Protein AF-A0A521XET4-F1 (afdb_monomer)

Radius of gyration: 21.52 Å; Cα contacts (8 Å, |Δi|>4): 145; chains: 1; bounding box: 47×28×86 Å

Nearest PDB structures (foldseek):
  8bcv-assembly1_4  TM=1.580E-01  e=9.873E+00  Avena sativa

pLDDT: mean 81.39, std 19.34, range [37.56, 98.25]

Secondary structure (DSSP, 8-state):
-----GGG---TTHHHHHHHHHHHHHHHHHHHHHHT--SS-HHHHS---HHHHHHHHHHS-HHHHHHHHHHHHHHHT---HHHHHHHHHHHHHHHS-SSS-SSSEE--TTSPPEE-SSS----HHHHHHHHHHHHHHHS-TTHHHHHHHHSS------------

Structure (mmCIF, N/CA/C/O backbone):
data_AF-A0A521XET4-F1
#
_entry.id   AF-A0A521XET4-F1
#
loop_
_atom_site.group_PDB
_atom_site.id
_atom_site.type_symbol
_atom_site.label_atom_id
_atom_site.label_alt_id
_atom_site.label_comp_id
_atom_site.label_asym_id
_atom_site.label_entity_id
_atom_site.label_seq_id
_atom_site.pdbx_PDB_ins_code
_atom_site.Cartn_x
_atom_site.Cartn_y
_atom_site.Cartn_z
_atom_site.occupancy
_atom_site.B_iso_or_equiv
_atom_site.auth_seq_id
_atom_site.auth_comp_id
_atom_site.auth_asym_id
_atom_site.auth_atom_id
_atom_site.pdbx_PDB_model_num
ATOM 1 N N . MET A 1 1 ? -20.554 -4.056 3.862 1.00 46.88 1 MET A N 1
ATOM 2 C CA . MET A 1 1 ? -20.125 -4.548 5.193 1.00 46.88 1 MET A CA 1
ATOM 3 C C . MET A 1 1 ? -20.205 -3.404 6.194 1.00 46.88 1 MET A C 1
ATOM 5 O O . MET A 1 1 ? -19.652 -2.348 5.915 1.00 46.88 1 MET A O 1
ATOM 9 N N . TYR A 1 2 ? -20.919 -3.588 7.308 1.00 51.28 2 TYR A N 1
ATOM 10 C CA . TYR A 1 2 ? -20.970 -2.626 8.418 1.00 51.28 2 TYR A CA 1
ATOM 11 C C . TYR A 1 2 ? -19.706 -2.762 9.283 1.00 51.28 2 TYR A C 1
ATOM 13 O O . TYR A 1 2 ? -19.287 -3.878 9.580 1.00 51.28 2 TYR A O 1
ATOM 21 N N . VAL A 1 3 ? -19.090 -1.639 9.653 1.00 58.16 3 VAL A N 1
ATOM 22 C CA . VAL A 1 3 ? -17.849 -1.562 10.444 1.00 58.16 3 VAL A CA 1
ATOM 23 C C . VAL A 1 3 ? -18.210 -0.789 11.732 1.00 58.16 3 VAL A C 1
ATOM 25 O O . VAL A 1 3 ? -18.421 0.421 11.648 1.00 58.16 3 VAL A O 1
ATOM 28 N N . PRO A 1 4 ? -18.390 -1.464 12.891 1.00 57.47 4 PRO A N 1
ATOM 29 C CA . PRO A 1 4 ? -18.897 -0.854 14.136 1.00 57.47 4 PRO A CA 1
ATOM 30 C C . PRO A 1 4 ? -17.993 0.249 14.710 1.00 57.47 4 PRO A C 1
ATOM 32 O O . PRO A 1 4 ? -16.804 0.038 14.859 1.00 57.47 4 PRO A O 1
ATOM 35 N N . LYS A 1 5 ? -18.511 1.416 15.108 1.00 56.75 5 LYS A N 1
ATOM 36 C CA . LYS A 1 5 ? -17.657 2.506 15.632 1.00 56.75 5 LYS A CA 1
ATOM 37 C C . LYS A 1 5 ? -16.905 2.107 16.921 1.00 56.75 5 LYS A C 1
ATOM 39 O O . LYS A 1 5 ? -17.448 1.409 17.772 1.00 56.75 5 LYS A O 1
ATOM 44 N N . HIS A 1 6 ? -15.666 2.597 17.081 1.00 50.25 6 HIS A N 1
ATOM 45 C CA . HIS A 1 6 ? -14.753 2.250 18.190 1.00 50.25 6 HIS A CA 1
ATOM 46 C C . HIS A 1 6 ? -15.351 2.486 19.587 1.00 50.25 6 HIS A C 1
ATOM 48 O O . HIS A 1 6 ? -15.084 1.735 20.517 1.00 50.25 6 HIS A O 1
ATOM 54 N N . ASN A 1 7 ? -16.209 3.494 19.732 1.00 52.66 7 ASN A N 1
ATOM 55 C CA . ASN A 1 7 ? -16.895 3.822 20.982 1.00 52.66 7 ASN A CA 1
ATOM 5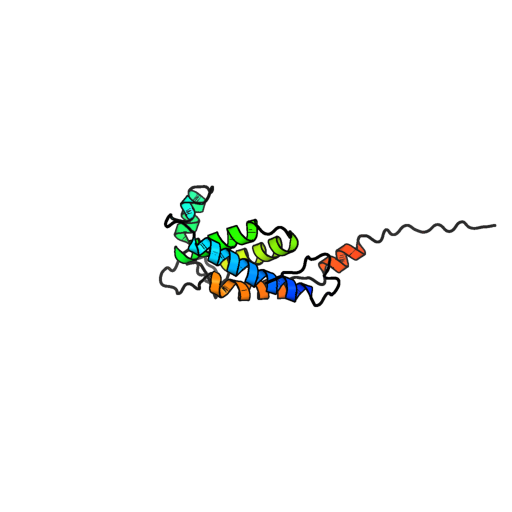6 C C . ASN A 1 7 ? -17.951 2.791 21.430 1.00 52.66 7 ASN A C 1
ATOM 58 O O . ASN A 1 7 ? -18.529 2.969 22.494 1.00 52.66 7 ASN A O 1
ATOM 62 N N . GLN A 1 8 ? -18.202 1.734 20.651 1.00 50.47 8 GLN A N 1
ATOM 63 C CA . GLN A 1 8 ? -19.087 0.620 21.021 1.00 50.47 8 GLN A CA 1
ATOM 64 C C . GLN A 1 8 ? -18.342 -0.709 21.237 1.00 50.47 8 GLN A C 1
ATOM 66 O O . GLN A 1 8 ? -18.971 -1.736 21.475 1.00 50.47 8 GLN A O 1
ATOM 71 N N . LEU A 1 9 ? -17.009 -0.714 21.141 1.00 54.91 9 LEU A N 1
ATOM 72 C CA . LEU A 1 9 ? -16.176 -1.908 21.288 1.00 54.91 9 LEU A CA 1
ATOM 73 C C . LEU A 1 9 ? -15.479 -1.886 22.655 1.00 54.91 9 LEU A C 1
ATOM 75 O O . LEU A 1 9 ? -14.282 -1.630 22.748 1.00 54.91 9 LEU A O 1
ATOM 79 N N . GLU A 1 10 ? -16.232 -2.150 23.726 1.00 54.62 10 GLU A N 1
ATOM 80 C CA . GLU A 1 10 ? -15.656 -2.351 25.070 1.00 54.62 10 GLU A CA 1
ATOM 81 C C . GLU A 1 10 ? -14.903 -3.693 25.192 1.00 54.62 10 GLU A C 1
ATOM 83 O O . GLU A 1 10 ? -14.079 -3.883 26.089 1.00 54.62 10 GLU A O 1
ATOM 88 N N . ASP A 1 11 ? -15.128 -4.619 24.252 1.00 56.41 11 ASP A N 1
ATOM 89 C CA . ASP A 1 11 ? -14.485 -5.931 24.228 1.00 56.41 11 ASP A CA 1
ATOM 90 C C . ASP A 1 11 ? -13.111 -5.899 23.528 1.00 56.41 11 ASP A C 1
ATOM 92 O O . ASP A 1 11 ? -12.969 -5.702 22.316 1.00 56.41 11 ASP A O 1
ATOM 96 N N . ARG A 1 12 ? -12.074 -6.172 24.324 1.00 55.28 12 ARG A N 1
ATOM 97 C CA . ARG A 1 12 ? -10.652 -6.218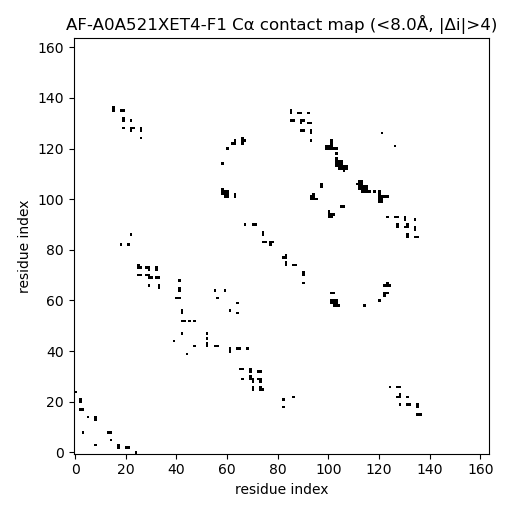 23.945 1.00 55.28 12 ARG A CA 1
ATOM 98 C C . ARG A 1 12 ? -10.335 -7.268 22.875 1.00 55.28 12 ARG A C 1
ATOM 100 O O . ARG A 1 12 ? -9.315 -7.147 22.195 1.00 55.28 12 ARG A O 1
ATOM 107 N N . THR A 1 13 ? -11.178 -8.287 22.710 1.00 64.00 13 THR A N 1
ATOM 108 C CA . THR A 1 13 ? -11.026 -9.312 21.664 1.00 64.00 13 THR A CA 1
ATOM 109 C C . THR A 1 13 ? -11.639 -8.888 20.326 1.00 64.00 13 THR A C 1
ATOM 111 O O . THR A 1 13 ? -11.202 -9.348 19.266 1.00 64.00 13 THR A O 1
ATOM 114 N N . ALA A 1 14 ? -12.584 -7.945 20.350 1.00 74.38 14 ALA A N 1
ATOM 115 C CA . ALA A 1 14 ? -13.285 -7.467 19.166 1.00 74.38 14 ALA A CA 1
ATOM 116 C C . ALA A 1 14 ? -12.482 -6.415 18.380 1.00 74.38 14 ALA A C 1
ATOM 118 O O . ALA A 1 14 ? -12.669 -6.278 17.171 1.00 74.38 14 ALA A O 1
ATOM 119 N N . LEU A 1 15 ? -11.533 -5.715 19.015 1.00 81.12 15 LEU A N 1
ATOM 120 C CA . LEU A 1 15 ? -10.748 -4.654 18.372 1.00 81.12 15 LEU A CA 1
ATOM 121 C C . LEU A 1 15 ? -9.872 -5.153 17.196 1.00 81.12 15 LEU A C 1
ATOM 123 O O . LEU A 1 15 ? -9.945 -4.566 16.113 1.00 81.12 15 LEU A O 1
ATOM 127 N N . PRO A 1 16 ? -9.097 -6.253 17.305 1.00 85.31 16 PRO A N 1
ATOM 128 C CA . PRO A 1 16 ? -8.368 -6.795 16.155 1.00 85.31 16 PRO A CA 1
ATOM 129 C C . PRO A 1 16 ? -9.284 -7.325 15.044 1.00 85.31 16 PRO A C 1
ATOM 131 O O . PRO A 1 16 ? -8.906 -7.305 13.872 1.00 85.31 16 PRO A O 1
ATOM 134 N N . ALA A 1 17 ? -10.468 -7.840 15.388 1.00 86.44 17 ALA A N 1
ATOM 135 C CA . ALA A 1 17 ? -11.459 -8.274 14.403 1.00 86.44 17 ALA A CA 1
ATOM 136 C C . ALA A 1 17 ? -12.049 -7.068 13.657 1.00 86.44 17 ALA A C 1
ATOM 138 O O . ALA A 1 17 ? -12.123 -7.076 12.431 1.00 86.44 17 ALA A O 1
ATOM 139 N N . TYR A 1 18 ? -12.354 -5.996 14.386 1.00 87.69 18 TYR A N 1
ATOM 140 C CA . TYR A 1 18 ? -12.800 -4.720 13.844 1.00 87.69 18 TYR A CA 1
ATOM 141 C C . TYR A 1 18 ? -11.781 -4.105 12.878 1.00 87.69 18 TYR A C 1
ATOM 143 O O . TYR A 1 18 ? -12.114 -3.770 11.741 1.00 87.69 18 TYR A O 1
ATOM 151 N N . MET A 1 19 ? -10.513 -4.026 13.291 1.00 91.88 19 MET A N 1
ATOM 152 C CA . MET A 1 19 ? -9.427 -3.533 12.441 1.00 91.88 19 MET A CA 1
ATOM 153 C C . MET A 1 19 ? -9.283 -4.370 11.161 1.00 91.88 19 MET A C 1
ATOM 155 O O . MET A 1 19 ? -9.083 -3.817 10.080 1.00 91.88 19 MET A O 1
ATOM 159 N N . ARG A 1 20 ? -9.424 -5.699 11.257 1.00 92.19 20 ARG A N 1
ATOM 160 C CA . ARG A 1 20 ? -9.405 -6.595 10.091 1.00 92.19 20 ARG A CA 1
ATOM 161 C C . ARG A 1 20 ? -10.614 -6.390 9.180 1.00 92.19 20 ARG A C 1
ATOM 163 O O . ARG A 1 20 ? -10.438 -6.300 7.975 1.00 92.19 20 ARG A O 1
ATOM 170 N N . ALA A 1 21 ? -11.822 -6.240 9.718 1.00 93.19 21 ALA A N 1
ATOM 171 C CA . ALA A 1 21 ? -13.003 -5.923 8.912 1.00 93.19 21 ALA A CA 1
ATOM 172 C C . ALA A 1 21 ? -12.825 -4.601 8.144 1.00 93.19 21 ALA A C 1
ATOM 174 O O . ALA A 1 21 ? -13.152 -4.508 6.958 1.00 93.19 21 ALA A O 1
ATOM 175 N N . TYR A 1 22 ? -12.227 -3.599 8.794 1.00 95.00 22 TYR A N 1
ATOM 176 C CA . TYR A 1 22 ? -11.858 -2.352 8.137 1.00 95.00 22 TYR A CA 1
ATOM 177 C C . TYR A 1 22 ? -10.867 -2.559 6.980 1.00 95.00 22 TYR A C 1
ATOM 179 O O . TYR A 1 22 ? -11.024 -1.905 5.950 1.00 95.00 22 TYR A O 1
ATOM 187 N N . SER A 1 23 ? -9.891 -3.471 7.084 1.00 96.75 23 SER A N 1
ATOM 188 C CA . SER A 1 23 ? -8.929 -3.691 5.994 1.00 96.75 23 SER A CA 1
ATOM 189 C C . SER A 1 23 ? -9.620 -4.115 4.694 1.00 96.75 23 SER A C 1
ATOM 191 O O . SER A 1 23 ? -9.304 -3.559 3.640 1.00 96.75 23 SER A O 1
ATOM 193 N N . PHE A 1 24 ? -10.617 -5.003 4.769 1.00 97.19 24 PHE A N 1
ATOM 194 C CA . PHE A 1 24 ? -11.429 -5.399 3.613 1.00 97.19 24 PHE A CA 1
ATOM 195 C C . PHE A 1 24 ? -12.258 -4.235 3.067 1.00 97.19 24 PHE A C 1
ATOM 197 O O . PHE A 1 24 ? -12.317 -4.034 1.856 1.00 97.19 24 PHE A O 1
ATOM 204 N N . ALA A 1 25 ? -12.859 -3.429 3.946 1.00 96.69 25 ALA A N 1
ATOM 205 C CA . ALA A 1 25 ? -13.615 -2.251 3.527 1.00 96.69 25 ALA A CA 1
ATOM 206 C C . ALA A 1 25 ? -12.723 -1.209 2.828 1.00 96.69 25 ALA A C 1
ATOM 208 O O . ALA A 1 25 ? -13.129 -0.617 1.830 1.00 96.69 25 ALA A O 1
ATOM 209 N N . ALA A 1 26 ? -11.501 -0.994 3.320 1.00 97.25 26 ALA A N 1
ATOM 210 C CA . ALA A 1 26 ? -10.530 -0.101 2.697 1.00 97.25 26 ALA A CA 1
ATOM 211 C C . ALA A 1 26 ? -10.087 -0.609 1.316 1.00 97.25 26 ALA A C 1
ATOM 213 O O . ALA A 1 26 ? -9.944 0.200 0.398 1.00 97.25 26 ALA A O 1
ATOM 214 N N . LEU A 1 27 ? -9.917 -1.927 1.156 1.00 98.25 27 LEU A N 1
ATOM 215 C CA . LEU A 1 27 ? -9.585 -2.536 -0.131 1.00 98.25 27 LEU A CA 1
ATOM 216 C C . LEU A 1 27 ? -10.716 -2.366 -1.147 1.00 98.25 27 LEU A C 1
ATOM 218 O O . LEU A 1 27 ? -10.464 -1.861 -2.234 1.00 98.25 27 LEU A O 1
ATOM 222 N N . ALA A 1 28 ? -11.957 -2.677 -0.765 1.00 97.88 28 ALA A N 1
ATOM 223 C CA . ALA A 1 28 ? -13.119 -2.512 -1.641 1.00 97.88 28 ALA A CA 1
ATOM 224 C C . ALA A 1 28 ? -13.259 -1.059 -2.136 1.00 97.88 28 ALA A C 1
ATOM 226 O O . ALA A 1 28 ? -13.389 -0.805 -3.331 1.00 97.88 28 ALA A O 1
ATOM 227 N N . ARG A 1 29 ? -13.106 -0.073 -1.237 1.00 97.75 29 ARG A N 1
ATOM 228 C CA . ARG A 1 29 ? -13.084 1.354 -1.620 1.00 97.75 29 ARG A CA 1
ATOM 229 C C . ARG A 1 29 ? -11.936 1.675 -2.581 1.00 97.75 29 ARG A C 1
ATOM 231 O O . ARG A 1 29 ? -12.090 2.501 -3.477 1.00 97.75 29 ARG A O 1
ATOM 238 N N . ALA A 1 30 ? -10.761 1.079 -2.383 1.00 98.06 30 ALA A N 1
ATOM 239 C CA . ALA A 1 30 ? -9.622 1.285 -3.272 1.00 98.06 30 ALA A CA 1
ATOM 240 C C . ALA A 1 30 ? -9.876 0.688 -4.667 1.00 98.06 30 ALA A C 1
ATOM 242 O O . ALA A 1 30 ? -9.503 1.308 -5.662 1.00 98.06 30 ALA A O 1
ATOM 243 N N . GLU A 1 31 ? -10.546 -0.459 -4.764 1.00 97.81 31 GLU A N 1
ATOM 244 C CA . GLU A 1 31 ? -10.961 -1.064 -6.035 1.00 97.81 31 GLU A CA 1
ATOM 245 C C . GLU A 1 31 ? -11.990 -0.201 -6.775 1.00 97.81 31 GLU A C 1
ATOM 247 O O . GLU A 1 31 ? -11.830 0.056 -7.970 1.00 97.81 31 GLU A O 1
ATOM 252 N N . GLU A 1 32 ? -12.976 0.355 -6.068 1.00 97.56 32 GLU A N 1
ATOM 253 C CA . GLU A 1 32 ? -13.936 1.315 -6.633 1.00 97.56 32 GLU A CA 1
ATOM 254 C C . GLU A 1 32 ? -13.238 2.567 -7.190 1.00 97.56 32 GLU A C 1
ATOM 256 O O . GLU A 1 32 ? -13.534 3.033 -8.295 1.00 97.56 32 GLU A O 1
ATOM 261 N N . ILE A 1 33 ? -12.260 3.107 -6.453 1.00 96.88 33 ILE A N 1
ATOM 262 C CA . ILE A 1 33 ? -11.435 4.229 -6.927 1.00 96.88 33 ILE A CA 1
ATOM 263 C C . ILE A 1 33 ? -10.637 3.799 -8.161 1.00 96.88 33 ILE A C 1
ATOM 265 O O . ILE A 1 33 ? -10.531 4.563 -9.119 1.00 96.88 33 ILE A O 1
ATOM 269 N N . ARG A 1 34 ? -10.090 2.577 -8.164 1.00 96.25 34 ARG A N 1
ATOM 270 C CA . ARG A 1 34 ? -9.268 2.044 -9.255 1.00 96.25 34 ARG A CA 1
ATOM 271 C C . ARG A 1 34 ? -10.050 1.894 -10.554 1.00 96.25 34 ARG A C 1
ATOM 273 O O . ARG A 1 34 ? -9.468 2.173 -11.607 1.00 96.25 34 ARG A O 1
ATOM 280 N N . ALA A 1 35 ? -11.314 1.478 -10.472 1.00 95.62 35 ALA A N 1
ATOM 281 C CA . ALA A 1 35 ? -12.224 1.341 -11.608 1.00 95.62 35 ALA A CA 1
ATOM 282 C C . ALA A 1 35 ? -12.498 2.688 -12.296 1.00 95.62 35 ALA A C 1
ATOM 284 O O . ALA A 1 35 ? -12.580 2.755 -13.518 1.00 95.62 35 ALA A O 1
ATOM 285 N N . ASN A 1 36 ? -12.542 3.771 -11.516 1.00 94.56 36 ASN A N 1
ATOM 286 C CA . ASN A 1 36 ? -12.801 5.128 -12.002 1.00 94.56 36 ASN A CA 1
ATOM 287 C C . ASN A 1 36 ? -11.520 5.960 -12.207 1.00 94.56 36 ASN A C 1
ATOM 289 O O . ASN A 1 36 ? -11.582 7.149 -12.524 1.00 94.56 36 ASN A O 1
ATOM 293 N N . LEU A 1 37 ? -10.339 5.365 -12.002 1.00 93.06 37 LEU A N 1
ATOM 294 C CA . LEU A 1 37 ? -9.072 6.088 -12.047 1.00 93.06 37 LEU A CA 1
ATOM 295 C C . LEU A 1 37 ? -8.692 6.415 -13.503 1.00 93.06 37 LEU A C 1
ATOM 297 O O . LEU A 1 37 ? -8.542 5.487 -14.308 1.00 93.06 37 LEU A O 1
ATOM 301 N N . PRO A 1 38 ? -8.417 7.687 -13.852 1.00 91.81 38 PRO A N 1
ATOM 302 C CA . PRO A 1 38 ? -8.050 8.052 -15.215 1.00 91.81 38 PRO A CA 1
ATOM 303 C C . PRO A 1 38 ? -6.782 7.325 -15.682 1.00 91.81 38 PRO A C 1
ATOM 305 O O . PRO A 1 38 ? -5.939 6.890 -14.886 1.00 91.81 38 PRO A O 1
ATOM 308 N N . ARG A 1 39 ? -6.616 7.193 -17.003 1.00 87.62 39 ARG A N 1
ATOM 309 C CA . ARG A 1 39 ? -5.444 6.530 -17.614 1.00 87.62 39 ARG A CA 1
ATOM 310 C C . ARG A 1 39 ? -4.145 7.339 -17.482 1.00 87.62 39 ARG A C 1
ATOM 312 O O . ARG A 1 39 ? -3.091 6.861 -17.879 1.00 87.62 39 ARG A O 1
ATOM 319 N N . THR A 1 40 ? -4.204 8.530 -16.889 1.00 90.81 40 THR A N 1
ATOM 320 C CA . THR A 1 40 ? -3.039 9.362 -16.566 1.00 90.81 40 THR A CA 1
ATOM 321 C C . THR A 1 40 ? -2.055 8.617 -15.655 1.00 90.81 40 THR A C 1
ATOM 323 O O . THR A 1 40 ? -2.437 7.726 -14.892 1.00 90.81 40 THR A O 1
ATOM 326 N N . SER A 1 41 ? -0.773 8.981 -15.717 1.00 89.44 41 SER A N 1
ATOM 327 C CA . SER A 1 41 ? 0.234 8.433 -14.809 1.00 89.44 41 SER A CA 1
ATOM 328 C C . SER A 1 41 ? 0.032 8.960 -13.386 1.00 89.44 41 SER A C 1
ATOM 330 O O . SER A 1 41 ? -0.214 10.150 -13.174 1.00 89.44 41 SER A O 1
ATOM 332 N N . VAL A 1 42 ? 0.156 8.078 -12.394 1.00 93.44 42 VAL A N 1
ATOM 333 C CA . VAL A 1 42 ? -0.033 8.426 -10.975 1.00 93.44 42 VAL A CA 1
ATOM 334 C C . VAL A 1 42 ? 0.851 9.589 -10.531 1.00 93.44 42 VAL A C 1
ATOM 336 O O . VAL A 1 42 ? 0.311 10.498 -9.908 1.00 93.44 42 VAL A O 1
ATOM 339 N N . PRO A 1 43 ? 2.150 9.667 -10.887 1.00 92.31 43 PRO A N 1
ATOM 340 C CA . PRO A 1 43 ? 2.995 10.779 -10.470 1.00 92.31 43 PRO A CA 1
ATOM 341 C C . PRO A 1 43 ? 2.462 12.147 -10.914 1.00 92.31 43 PRO A C 1
ATOM 343 O O . PRO A 1 43 ? 2.646 13.123 -10.199 1.00 92.31 43 PRO A O 1
ATOM 346 N N . LYS A 1 44 ? 1.752 12.236 -12.049 1.00 90.44 44 LYS A N 1
ATOM 347 C CA . LYS A 1 44 ? 1.116 13.488 -12.497 1.00 90.44 44 LYS A CA 1
ATOM 348 C C . LYS A 1 44 ? -0.119 13.860 -11.670 1.00 90.44 44 LYS A C 1
ATOM 350 O O . LYS A 1 44 ? -0.445 15.034 -11.579 1.00 90.44 44 LYS A O 1
ATOM 355 N N . MET A 1 45 ? -0.790 12.880 -11.065 1.00 90.50 45 MET A N 1
ATOM 356 C CA . MET A 1 45 ? -1.925 13.103 -10.158 1.00 90.50 45 MET A CA 1
ATOM 357 C C . MET A 1 45 ? -1.481 13.523 -8.750 1.00 90.50 45 MET A C 1
ATOM 359 O O . MET A 1 45 ? -2.314 13.894 -7.923 1.00 90.50 45 MET A O 1
ATOM 363 N N . LEU A 1 46 ? -0.186 13.412 -8.443 1.00 90.31 46 LEU A N 1
ATOM 364 C CA . LEU A 1 46 ? 0.370 13.807 -7.158 1.00 90.31 46 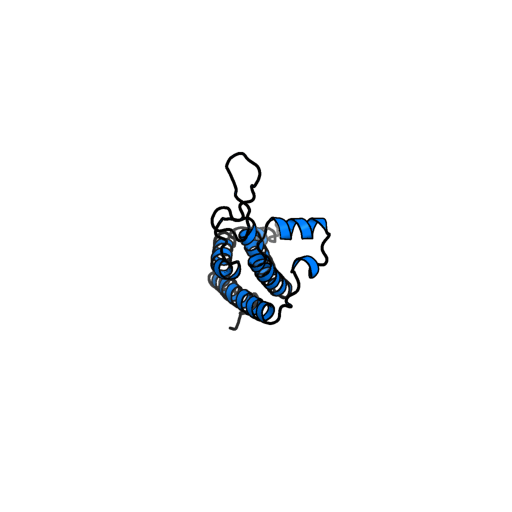LEU A CA 1
ATOM 365 C C . LEU A 1 46 ? 0.757 15.286 -7.181 1.00 90.31 46 LEU A C 1
ATOM 367 O O . LEU A 1 46 ? 1.525 15.717 -8.040 1.00 90.31 46 LEU A O 1
ATOM 371 N N . GLY A 1 47 ? 0.318 16.036 -6.168 1.00 90.62 47 GLY A N 1
ATOM 372 C CA . GLY A 1 47 ? 0.825 17.382 -5.854 1.00 90.62 47 GLY A CA 1
ATOM 373 C C . GLY A 1 47 ? 2.224 17.370 -5.220 1.00 90.62 47 GLY A C 1
ATOM 374 O O . GLY A 1 47 ? 2.480 18.137 -4.303 1.00 90.62 47 GLY A O 1
ATOM 375 N N . SER A 1 48 ? 3.076 16.440 -5.653 1.00 90.12 48 SER A N 1
ATOM 376 C CA . SER A 1 48 ? 4.432 16.187 -5.154 1.00 90.12 48 SER A CA 1
ATOM 377 C C . SER A 1 48 ? 5.485 16.908 -6.002 1.00 90.12 48 SER A C 1
ATOM 379 O O . SER A 1 48 ? 5.198 17.337 -7.125 1.00 90.12 48 SER A O 1
ATOM 381 N N . SER A 1 49 ? 6.716 17.006 -5.499 1.00 95.25 49 SER A N 1
ATOM 382 C CA . SER A 1 49 ? 7.843 17.561 -6.256 1.00 95.25 49 SER A CA 1
ATOM 383 C C . SER A 1 49 ? 8.220 16.665 -7.446 1.00 95.25 49 SER A C 1
ATOM 385 O O . SER A 1 49 ? 7.908 15.471 -7.484 1.00 95.25 49 SER A O 1
ATOM 387 N N . GLU A 1 50 ? 8.921 17.212 -8.444 1.00 94.19 50 GLU A N 1
ATOM 388 C CA . GLU A 1 50 ? 9.397 16.397 -9.572 1.00 94.19 50 GLU A CA 1
ATOM 389 C C . GLU A 1 50 ? 10.410 15.328 -9.151 1.00 94.19 50 GLU A C 1
ATOM 391 O O . GLU A 1 50 ? 10.495 14.275 -9.785 1.00 94.19 50 GLU A O 1
ATOM 396 N N . GLU A 1 51 ? 11.147 15.560 -8.067 1.00 94.44 51 GLU A N 1
ATOM 397 C CA . GLU A 1 51 ? 12.056 14.572 -7.495 1.00 94.44 51 GLU A CA 1
ATOM 398 C C . GLU A 1 51 ? 11.298 13.379 -6.908 1.00 94.44 51 GLU A C 1
ATOM 400 O O . GLU A 1 51 ? 11.587 12.237 -7.264 1.00 94.44 51 GLU A O 1
ATOM 405 N N . GLU A 1 52 ? 10.258 13.625 -6.110 1.00 92.12 52 GLU A N 1
ATOM 406 C CA . GLU A 1 52 ? 9.397 12.569 -5.565 1.00 92.12 52 GLU A CA 1
ATOM 407 C C . GLU A 1 52 ? 8.702 11.782 -6.684 1.00 92.12 52 GLU A C 1
ATOM 409 O O . GLU A 1 52 ? 8.615 10.552 -6.659 1.00 92.12 52 GLU A O 1
ATOM 414 N N . LYS A 1 53 ? 8.245 12.481 -7.726 1.00 94.81 53 LYS A N 1
ATOM 415 C CA . LYS A 1 53 ? 7.646 11.842 -8.901 1.00 94.81 53 LYS A CA 1
ATOM 416 C C . LYS A 1 53 ? 8.655 10.973 -9.657 1.00 94.81 53 LYS A C 1
ATOM 418 O O . LYS A 1 53 ? 8.276 9.902 -10.132 1.00 94.81 53 LYS A O 1
ATOM 423 N N . ARG A 1 54 ? 9.919 11.406 -9.783 1.00 94.38 54 ARG A N 1
ATOM 424 C CA . ARG A 1 54 ? 11.006 10.587 -10.355 1.00 94.38 54 ARG A CA 1
ATOM 425 C C . ARG A 1 54 ? 11.279 9.362 -9.493 1.00 94.38 54 ARG A C 1
ATOM 427 O O . ARG A 1 54 ? 11.372 8.272 -10.045 1.00 94.38 54 ARG A O 1
ATOM 434 N N . PHE A 1 55 ? 11.331 9.527 -8.174 1.00 92.81 55 PHE A N 1
ATOM 435 C CA . PHE A 1 55 ? 11.514 8.426 -7.232 1.00 92.81 55 PHE A CA 1
ATOM 436 C C . PHE A 1 55 ? 10.436 7.348 -7.407 1.00 92.81 55 PHE A C 1
ATOM 438 O O . PHE A 1 55 ? 10.756 6.169 -7.543 1.00 92.81 55 PHE A O 1
ATOM 445 N N . ILE A 1 56 ? 9.163 7.750 -7.489 1.00 93.88 56 ILE A N 1
ATOM 446 C CA . ILE A 1 56 ? 8.036 6.826 -7.681 1.00 93.88 56 ILE A CA 1
ATOM 447 C C . ILE A 1 56 ? 8.155 6.071 -9.008 1.00 93.88 56 ILE A C 1
ATOM 449 O O . ILE A 1 56 ? 8.041 4.849 -9.013 1.00 93.88 56 ILE A O 1
ATOM 453 N N . ARG A 1 57 ? 8.423 6.777 -10.116 1.00 94.75 57 ARG A N 1
ATOM 454 C CA . ARG A 1 57 ? 8.620 6.141 -11.433 1.00 94.75 57 ARG A CA 1
ATOM 455 C C . ARG A 1 57 ? 9.788 5.164 -11.434 1.00 94.75 57 ARG A C 1
ATOM 457 O O . ARG A 1 57 ? 9.747 4.156 -12.127 1.00 94.75 57 ARG A O 1
ATOM 464 N N . TYR A 1 58 ? 10.840 5.494 -10.694 1.00 93.69 58 TYR A N 1
ATOM 465 C CA . TYR A 1 58 ? 12.043 4.688 -10.654 1.00 93.69 58 TYR A CA 1
ATOM 466 C C . TYR A 1 58 ? 11.833 3.393 -9.864 1.00 93.69 58 TYR A C 1
ATOM 468 O O . TYR A 1 58 ? 12.240 2.340 -10.335 1.00 93.69 58 TYR A O 1
ATOM 476 N N . TRP A 1 59 ? 11.191 3.442 -8.694 1.00 93.50 59 TRP A N 1
ATOM 477 C CA . TRP A 1 59 ? 11.110 2.283 -7.796 1.00 93.50 59 TRP A CA 1
ATOM 478 C C . TRP A 1 59 ? 9.850 1.431 -7.936 1.00 93.50 59 TRP A C 1
ATOM 480 O O . TRP A 1 59 ? 9.868 0.277 -7.514 1.00 93.50 59 TRP A O 1
ATOM 490 N N . LEU A 1 60 ? 8.757 1.965 -8.484 1.00 94.31 60 LEU A N 1
ATOM 491 C CA . LEU A 1 60 ? 7.463 1.283 -8.486 1.00 94.31 60 LEU A CA 1
ATOM 492 C C . LEU A 1 60 ? 6.974 1.015 -9.916 1.00 94.31 60 LEU A C 1
ATOM 494 O O . LEU A 1 60 ? 6.935 1.951 -10.716 1.00 94.31 60 LEU A O 1
ATOM 498 N N . PRO A 1 61 ? 6.512 -0.206 -10.241 1.00 93.88 61 PRO A N 1
ATOM 499 C CA . PRO A 1 61 ? 5.826 -0.462 -11.505 1.00 93.88 61 PRO A CA 1
ATOM 500 C C . PRO A 1 61 ? 4.500 0.294 -11.586 1.00 93.88 61 PRO A C 1
ATOM 502 O O . PRO A 1 61 ? 3.835 0.531 -10.575 1.00 93.88 61 PRO A O 1
ATOM 505 N N . ASP A 1 62 ? 4.060 0.602 -12.805 1.00 94.00 62 ASP A N 1
ATOM 506 C CA . ASP A 1 62 ? 2.856 1.403 -13.053 1.00 94.00 62 ASP A CA 1
ATOM 507 C C . ASP A 1 62 ? 1.592 0.829 -12.402 1.00 94.00 62 ASP A C 1
ATOM 509 O O . ASP A 1 62 ? 0.766 1.579 -11.872 1.00 94.00 62 ASP A O 1
ATOM 513 N N . ASN A 1 63 ? 1.432 -0.499 -12.388 1.00 93.75 63 ASN A N 1
ATOM 514 C CA . ASN A 1 63 ? 0.290 -1.121 -11.719 1.00 93.75 63 ASN A CA 1
ATOM 515 C C . ASN A 1 63 ? 0.348 -0.905 -10.197 1.00 93.75 63 ASN A C 1
ATOM 517 O O . ASN A 1 63 ? -0.627 -0.431 -9.604 1.00 93.75 63 ASN A O 1
ATOM 521 N N . ALA A 1 64 ? 1.512 -1.140 -9.579 1.00 95.31 64 ALA A N 1
ATOM 522 C CA . ALA A 1 64 ? 1.693 -0.914 -8.149 1.00 95.31 64 ALA A CA 1
ATOM 523 C C . ALA A 1 64 ? 1.486 0.559 -7.778 1.00 95.31 64 ALA A C 1
ATOM 525 O O . ALA A 1 64 ? 0.787 0.844 -6.808 1.00 95.31 64 ALA A O 1
ATOM 526 N N . GLN A 1 65 ? 1.992 1.504 -8.581 1.00 96.00 65 GLN A N 1
ATOM 527 C CA . GLN A 1 65 ? 1.736 2.935 -8.384 1.00 96.00 65 GLN A CA 1
ATOM 528 C C . GLN A 1 65 ? 0.228 3.231 -8.326 1.00 96.00 65 GLN A C 1
ATOM 530 O O . GLN A 1 65 ? -0.234 3.949 -7.437 1.00 96.00 65 GLN A O 1
ATOM 535 N N . ARG A 1 66 ? -0.559 2.670 -9.257 1.00 96.75 66 ARG A N 1
ATOM 536 C CA . ARG A 1 66 ? -2.015 2.894 -9.338 1.00 96.75 66 ARG A CA 1
ATOM 537 C C . ARG A 1 66 ? -2.753 2.290 -8.153 1.00 96.75 66 ARG A C 1
ATOM 539 O O . ARG A 1 66 ? -3.612 2.956 -7.581 1.00 96.75 66 ARG A O 1
ATOM 546 N N . GLN A 1 67 ? -2.416 1.069 -7.761 1.00 97.44 67 GLN A N 1
ATOM 547 C CA . GLN A 1 67 ? -3.042 0.418 -6.612 1.00 97.44 67 GLN A CA 1
ATOM 548 C C . GLN A 1 67 ? -2.669 1.104 -5.287 1.00 97.44 67 GLN A C 1
ATOM 550 O O . GLN A 1 67 ? -3.553 1.414 -4.490 1.00 97.44 67 GLN A O 1
ATOM 555 N N . LEU A 1 68 ? -1.394 1.454 -5.083 1.00 97.19 68 LEU A N 1
ATOM 556 C CA . LEU A 1 68 ? -0.948 2.217 -3.912 1.00 97.19 68 LEU A CA 1
ATOM 557 C C . LEU A 1 68 ? -1.617 3.595 -3.846 1.00 97.19 68 LEU A C 1
ATOM 559 O O . LEU A 1 68 ? -2.031 4.026 -2.772 1.00 97.19 68 LEU A O 1
ATOM 563 N N . TYR A 1 69 ? -1.790 4.277 -4.981 1.00 97.31 69 TYR A N 1
ATOM 564 C CA . TYR A 1 69 ? -2.546 5.528 -5.026 1.00 97.31 69 TYR A CA 1
ATOM 565 C C . TYR A 1 69 ? -3.998 5.336 -4.567 1.00 97.31 69 TYR A C 1
ATOM 567 O O . TYR A 1 69 ? -4.498 6.122 -3.765 1.00 97.31 69 TYR A O 1
ATOM 575 N N . CYS A 1 70 ? -4.670 4.279 -5.022 1.00 98.06 70 CYS A N 1
ATOM 576 C CA . CYS A 1 70 ? -6.056 4.011 -4.636 1.00 98.06 70 CYS A CA 1
ATOM 577 C C . CYS A 1 70 ? -6.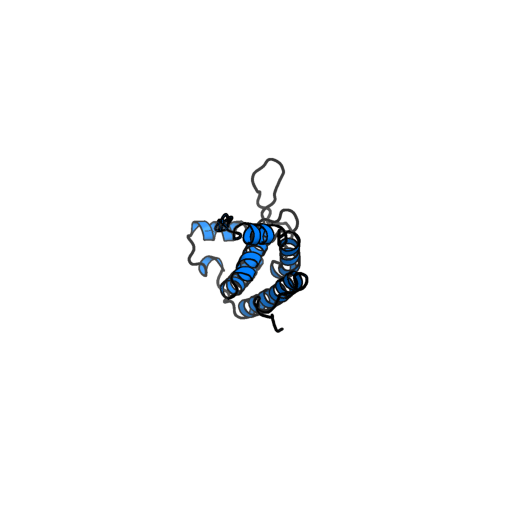183 3.679 -3.143 1.00 98.06 70 CYS A C 1
ATOM 579 O O . CYS A 1 70 ? -7.044 4.247 -2.471 1.00 98.06 70 CYS A O 1
ATOM 581 N N . LEU A 1 71 ? -5.279 2.850 -2.602 1.00 98.25 7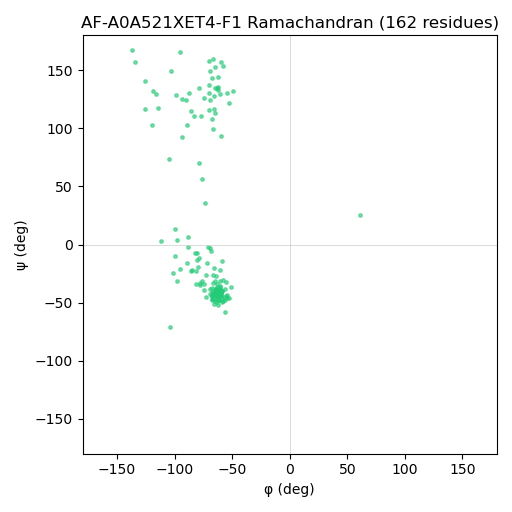1 LEU A N 1
ATOM 582 C CA . LEU A 1 71 ? -5.196 2.584 -1.161 1.00 98.25 71 LEU A CA 1
ATOM 583 C C . LEU A 1 71 ? -4.975 3.879 -0.378 1.00 98.25 71 LEU A C 1
ATOM 585 O O . LEU A 1 71 ? -5.725 4.175 0.547 1.00 98.25 71 LEU A O 1
ATOM 589 N N . ARG A 1 72 ? -4.011 4.711 -0.790 1.00 97.69 72 ARG A N 1
ATOM 590 C CA . ARG A 1 72 ? -3.746 6.022 -0.180 1.00 97.69 72 ARG A CA 1
ATOM 591 C C . ARG A 1 72 ? -5.018 6.874 -0.115 1.00 97.69 72 ARG A C 1
ATOM 593 O O . ARG A 1 72 ? -5.303 7.473 0.919 1.00 97.69 72 ARG A O 1
ATOM 600 N N . GLN A 1 73 ? -5.783 6.941 -1.202 1.00 97.62 73 GLN A N 1
ATOM 601 C CA . GLN A 1 73 ? -7.015 7.731 -1.258 1.00 97.62 73 GLN A CA 1
ATOM 602 C C . GLN A 1 73 ? -8.126 7.144 -0.376 1.00 97.62 73 GLN A C 1
ATOM 604 O O . GLN A 1 73 ? -8.823 7.909 0.291 1.00 97.62 73 GLN A O 1
ATOM 609 N N . ALA A 1 74 ? -8.260 5.816 -0.314 1.00 97.88 74 ALA A N 1
ATOM 610 C CA . ALA A 1 74 ? -9.194 5.148 0.591 1.00 97.88 74 ALA A CA 1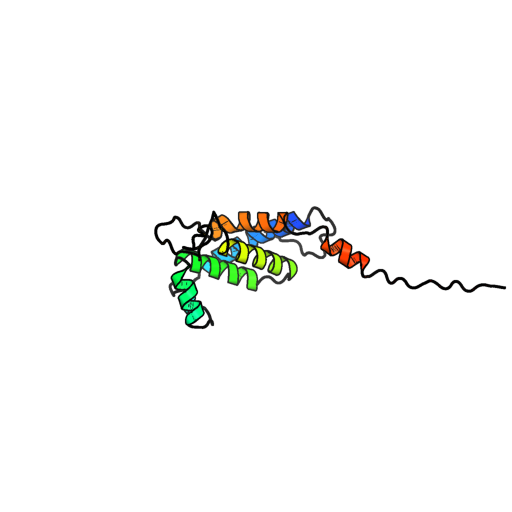
ATOM 611 C C . ALA A 1 74 ? -8.853 5.423 2.068 1.00 97.88 74 ALA A C 1
ATOM 613 O O . ALA A 1 74 ? -9.737 5.781 2.843 1.00 97.88 74 ALA A O 1
ATOM 614 N N . ILE A 1 75 ? -7.569 5.349 2.437 1.00 97.56 75 ILE A N 1
ATOM 615 C CA . ILE A 1 75 ? -7.080 5.608 3.802 1.00 97.56 75 ILE A CA 1
ATOM 616 C C . ILE A 1 75 ? -7.281 7.076 4.195 1.00 97.56 75 ILE A C 1
ATOM 618 O O . ILE A 1 75 ? -7.694 7.371 5.314 1.00 97.56 75 ILE A O 1
ATOM 622 N N . ARG A 1 76 ? -7.028 8.023 3.281 1.00 96.50 76 ARG A N 1
ATOM 623 C CA . ARG A 1 76 ? -7.237 9.460 3.541 1.00 96.50 76 ARG A CA 1
ATOM 624 C C . ARG A 1 76 ? -8.684 9.812 3.877 1.00 96.50 76 ARG A C 1
ATOM 626 O O . ARG A 1 76 ? -8.898 10.772 4.608 1.00 96.50 76 ARG A O 1
ATOM 633 N N . LYS A 1 77 ? -9.649 9.071 3.326 1.00 95.44 77 LYS A N 1
ATOM 634 C CA . LYS A 1 77 ? -11.083 9.263 3.580 1.00 95.44 77 LYS A CA 1
ATOM 635 C C . LYS A 1 77 ? -11.552 8.626 4.890 1.00 95.44 77 LYS A C 1
ATOM 637 O O . LYS A 1 77 ? -12.701 8.836 5.263 1.00 95.44 77 LYS A O 1
ATOM 642 N N . GLU A 1 78 ? -10.705 7.857 5.577 1.00 94.31 78 GLU A N 1
ATOM 643 C CA . GLU A 1 78 ? -11.081 7.244 6.847 1.00 94.31 78 GLU A CA 1
ATOM 644 C C . GLU A 1 78 ? -11.225 8.310 7.942 1.00 94.31 78 GLU A C 1
ATOM 646 O O . GLU A 1 78 ? -10.304 9.097 8.209 1.00 94.31 78 GLU A O 1
ATOM 651 N N . SER A 1 79 ? -12.408 8.331 8.557 1.00 92.00 79 SER A N 1
ATOM 652 C CA . SER A 1 79 ? -12.769 9.270 9.615 1.00 92.00 79 SER A CA 1
ATOM 653 C C . SER A 1 79 ? -12.176 8.874 10.960 1.00 92.00 79 SER A C 1
ATOM 655 O O . SER A 1 79 ? -11.797 9.759 11.721 1.00 92.00 79 SER A O 1
ATOM 657 N N . GLU A 1 80 ? -12.068 7.570 11.239 1.00 88.44 80 GLU A N 1
ATOM 658 C CA . GLU A 1 80 ? -11.582 7.056 12.518 1.00 88.44 80 GLU A CA 1
ATOM 659 C C . GLU A 1 80 ? -10.045 7.161 12.595 1.00 88.44 80 GLU A C 1
ATOM 661 O O . GLU A 1 80 ? -9.341 6.427 11.886 1.00 88.44 80 GLU A O 1
ATOM 666 N N . PRO A 1 81 ? -9.476 8.048 13.441 1.00 87.44 81 PRO A N 1
ATOM 667 C CA . PRO A 1 81 ? -8.037 8.310 13.451 1.00 87.44 81 PRO A CA 1
ATOM 668 C C . PRO A 1 81 ? -7.201 7.073 13.779 1.00 87.44 81 PRO A C 1
ATOM 670 O O . PRO A 1 81 ? -6.136 6.881 13.189 1.00 87.44 81 PRO A O 1
ATOM 673 N N . MET A 1 82 ? -7.688 6.210 14.675 1.00 88.56 82 MET A N 1
ATOM 674 C CA . MET A 1 82 ? -6.996 4.974 15.035 1.00 88.56 82 MET A CA 1
ATOM 675 C C . MET A 1 82 ? -6.858 4.046 13.820 1.00 88.56 82 MET A C 1
ATOM 677 O O . MET A 1 82 ? -5.749 3.625 13.488 1.00 88.56 82 MET A O 1
ATOM 681 N N . LEU A 1 83 ? -7.963 3.759 13.122 1.00 92.50 83 LEU A N 1
ATOM 682 C CA . LEU A 1 83 ? -7.954 2.906 11.929 1.00 92.50 83 LEU A CA 1
ATOM 683 C C . LEU A 1 83 ? -7.088 3.497 10.822 1.00 92.50 83 LEU A C 1
ATOM 685 O O . LEU A 1 83 ? -6.325 2.773 10.181 1.00 92.50 83 LEU A O 1
ATOM 689 N N . ARG A 1 84 ? -7.161 4.818 10.633 1.00 95.06 84 ARG A N 1
ATOM 690 C CA . ARG A 1 84 ? -6.336 5.535 9.663 1.00 95.06 84 ARG A CA 1
ATOM 691 C C . ARG A 1 84 ? -4.843 5.383 9.959 1.00 95.06 84 ARG A C 1
ATOM 693 O O . ARG A 1 84 ? -4.075 5.113 9.041 1.00 95.06 84 ARG A O 1
ATOM 700 N N . ASN A 1 85 ? -4.428 5.497 11.220 1.00 92.94 85 ASN A N 1
ATOM 701 C CA . ASN A 1 85 ? -3.026 5.344 11.620 1.00 92.94 85 ASN A CA 1
ATOM 702 C C . ASN A 1 85 ? -2.521 3.910 11.422 1.00 92.94 85 ASN A C 1
ATOM 704 O O . ASN A 1 85 ? -1.434 3.709 10.878 1.00 92.94 85 ASN A O 1
ATOM 708 N N . VAL A 1 86 ? -3.326 2.909 11.794 1.00 94.19 86 VAL A N 1
ATOM 709 C CA . VAL A 1 86 ? -2.993 1.496 11.548 1.00 94.19 86 VAL A CA 1
ATOM 710 C C . VAL A 1 86 ? -2.895 1.215 10.047 1.00 94.19 86 VAL A C 1
ATOM 712 O O . VAL A 1 86 ? -1.952 0.562 9.601 1.00 94.19 86 VAL A O 1
ATOM 715 N N . ALA A 1 87 ? -3.810 1.767 9.248 1.00 96.56 87 ALA A N 1
ATOM 716 C CA . ALA A 1 87 ? -3.743 1.683 7.795 1.00 96.56 87 ALA A CA 1
ATOM 717 C C . ALA A 1 87 ? -2.486 2.329 7.212 1.00 96.56 87 ALA A C 1
ATOM 719 O O . ALA A 1 87 ? -1.878 1.732 6.329 1.00 96.56 87 ALA A O 1
ATOM 720 N N . TRP A 1 88 ? -2.065 3.500 7.694 1.00 97.50 88 TRP A N 1
ATOM 721 C CA . TRP A 1 88 ? -0.811 4.108 7.242 1.00 97.50 88 TRP A CA 1
ATOM 722 C C . TRP A 1 88 ? 0.406 3.260 7.599 1.00 97.50 88 TRP A C 1
ATOM 724 O O . TRP A 1 88 ? 1.300 3.107 6.770 1.00 97.50 88 TRP A O 1
ATOM 734 N N . ALA A 1 89 ? 0.424 2.649 8.785 1.00 95.19 89 ALA A N 1
ATOM 735 C CA . ALA A 1 89 ? 1.484 1.721 9.161 1.00 95.19 89 ALA A CA 1
ATOM 736 C C . ALA A 1 89 ? 1.516 0.491 8.233 1.00 95.19 89 ALA A C 1
ATOM 738 O O . ALA A 1 89 ? 2.581 0.119 7.738 1.00 95.19 89 ALA A O 1
ATOM 739 N N . ALA A 1 90 ? 0.355 -0.100 7.933 1.00 95.44 90 ALA A N 1
ATOM 740 C CA . ALA A 1 90 ? 0.233 -1.207 6.983 1.00 95.44 90 ALA A CA 1
ATOM 741 C C . ALA A 1 90 ? 0.643 -0.811 5.556 1.00 95.44 90 ALA A C 1
ATOM 743 O O . ALA A 1 90 ? 1.356 -1.563 4.892 1.00 95.44 90 ALA A O 1
ATOM 744 N N . PHE A 1 91 ? 0.250 0.382 5.108 1.00 96.69 91 PHE A N 1
ATOM 745 C CA . PHE A 1 91 ? 0.606 0.943 3.807 1.00 96.69 91 PHE A CA 1
ATOM 746 C C . PHE A 1 91 ? 2.121 1.127 3.664 1.00 96.69 91 PHE A C 1
ATOM 748 O O . PHE A 1 91 ? 2.713 0.669 2.691 1.00 96.69 91 PHE A O 1
ATOM 755 N N . SER A 1 92 ? 2.778 1.716 4.663 1.00 94.19 92 SER A N 1
ATOM 756 C CA . SER A 1 92 ? 4.238 1.851 4.677 1.00 94.19 92 SER A CA 1
ATOM 757 C C . SER A 1 92 ? 4.935 0.488 4.714 1.00 94.19 92 SER A C 1
ATOM 759 O O . SER A 1 92 ? 5.911 0.267 3.998 1.00 94.19 92 SER A O 1
ATOM 761 N N . ALA A 1 93 ? 4.407 -0.461 5.494 1.00 92.38 93 ALA A N 1
ATOM 762 C CA . ALA A 1 93 ? 4.944 -1.817 5.573 1.00 92.38 93 ALA A CA 1
ATOM 763 C C . ALA A 1 93 ? 4.789 -2.612 4.264 1.00 92.38 93 ALA A C 1
ATOM 765 O O . ALA A 1 93 ? 5.582 -3.518 4.020 1.00 92.38 93 ALA A O 1
ATOM 766 N N . LEU A 1 94 ? 3.799 -2.294 3.419 1.00 92.56 94 LEU A N 1
ATOM 767 C CA . LEU A 1 94 ? 3.714 -2.846 2.063 1.00 92.56 94 LEU A CA 1
ATOM 768 C C . LEU A 1 94 ? 4.878 -2.374 1.187 1.00 92.56 94 LEU A C 1
ATOM 770 O O . LEU A 1 94 ? 5.437 -3.182 0.454 1.00 92.56 94 LEU A O 1
ATOM 774 N N . ILE A 1 95 ? 5.247 -1.092 1.276 1.00 91.38 95 ILE A N 1
ATOM 775 C CA . ILE A 1 95 ? 6.273 -0.475 0.421 1.00 91.38 95 ILE A CA 1
ATOM 776 C C . ILE A 1 95 ? 7.689 -0.914 0.826 1.00 91.38 95 ILE A C 1
ATOM 778 O O . ILE A 1 95 ? 8.521 -1.158 -0.040 1.00 91.38 95 ILE A O 1
ATOM 782 N N . ILE A 1 96 ? 7.963 -1.034 2.129 1.00 86.19 96 ILE A N 1
ATOM 783 C CA . ILE A 1 96 ? 9.317 -1.283 2.675 1.00 86.19 96 ILE A CA 1
ATOM 784 C C . ILE A 1 96 ? 9.647 -2.793 2.779 1.00 86.19 96 ILE A C 1
ATOM 786 O O . ILE A 1 96 ? 10.730 -3.186 3.210 1.00 86.19 96 ILE A O 1
ATOM 790 N N . ALA A 1 97 ? 8.717 -3.682 2.426 1.00 78.12 97 ALA A N 1
ATOM 791 C CA . ALA A 1 97 ? 8.869 -5.115 2.662 1.00 78.12 97 ALA A CA 1
ATOM 792 C C . ALA A 1 97 ? 10.059 -5.755 1.912 1.00 78.12 97 ALA A C 1
ATOM 794 O O . ALA A 1 97 ? 10.247 -5.552 0.718 1.00 78.12 97 ALA A O 1
ATOM 795 N N . LYS A 1 98 ? 10.826 -6.599 2.624 1.00 68.69 98 LYS A N 1
ATOM 796 C CA . LYS A 1 98 ? 12.061 -7.228 2.112 1.00 68.69 98 LYS A CA 1
ATOM 797 C C . LYS A 1 98 ? 11.849 -8.424 1.172 1.00 68.69 98 LYS A C 1
ATOM 799 O O . LYS A 1 98 ? 12.671 -8.641 0.294 1.00 68.69 98 LYS A O 1
ATOM 804 N N . ALA A 1 99 ? 10.797 -9.219 1.385 1.00 64.00 99 ALA A N 1
ATOM 805 C CA . ALA A 1 99 ? 10.570 -10.477 0.659 1.00 64.00 99 ALA A CA 1
ATOM 806 C C . ALA A 1 99 ? 9.475 -10.330 -0.410 1.00 64.00 99 ALA A C 1
ATOM 808 O O . ALA A 1 99 ? 9.773 -10.271 -1.598 1.00 64.00 99 ALA A O 1
ATOM 809 N N . THR A 1 100 ? 8.218 -10.188 0.014 1.00 68.12 100 THR A N 1
ATOM 810 C CA . THR A 1 100 ? 7.102 -9.820 -0.868 1.00 68.12 100 THR A CA 1
ATOM 811 C C . THR A 1 100 ? 7.074 -8.306 -1.030 1.00 68.12 100 THR A C 1
ATOM 813 O O . THR A 1 100 ? 6.826 -7.598 -0.050 1.00 68.12 100 THR A O 1
ATOM 816 N N . SER A 1 101 ? 7.392 -7.803 -2.223 1.00 72.12 101 SER A N 1
ATOM 817 C CA . SER A 1 101 ? 7.554 -6.367 -2.476 1.00 72.12 101 SER A CA 1
ATOM 818 C C . SER A 1 101 ? 6.668 -5.919 -3.622 1.00 72.12 101 SER A C 1
ATOM 820 O O . SER A 1 101 ? 6.561 -6.577 -4.652 1.00 72.12 101 SER A O 1
ATOM 822 N N . VAL A 1 102 ? 6.109 -4.731 -3.439 1.00 92.25 102 VAL A N 1
ATOM 823 C CA . VAL A 1 102 ? 5.355 -3.982 -4.448 1.00 92.25 102 VAL A CA 1
ATOM 824 C C . VAL A 1 102 ? 6.265 -3.086 -5.305 1.00 92.25 102 VAL A C 1
ATOM 826 O O . VAL A 1 102 ? 5.779 -2.244 -6.059 1.00 92.25 102 VAL A O 1
ATOM 829 N N . SER A 1 103 ? 7.587 -3.203 -5.133 1.00 91.94 103 SER A N 1
ATOM 830 C CA . SER A 1 103 ? 8.608 -2.335 -5.724 1.00 91.94 103 SER A CA 1
ATOM 831 C C . SER A 1 103 ? 9.779 -3.122 -6.313 1.00 91.94 103 SER A C 1
ATOM 833 O O . SER A 1 103 ? 10.092 -4.229 -5.870 1.00 91.94 103 SER A O 1
ATOM 835 N N . TYR A 1 104 ? 10.481 -2.493 -7.256 1.00 91.75 104 TYR A N 1
ATOM 836 C CA . TYR A 1 104 ? 11.705 -3.005 -7.876 1.00 91.75 104 TYR A CA 1
ATOM 837 C C . TYR A 1 104 ? 12.908 -3.053 -6.922 1.00 91.75 104 TYR A C 1
ATOM 839 O O . TYR A 1 104 ? 13.973 -3.538 -7.300 1.00 91.75 104 TYR A O 1
ATOM 847 N N . ALA A 1 105 ? 12.769 -2.536 -5.698 1.00 89.38 105 ALA A N 1
ATOM 848 C CA . ALA A 1 105 ? 13.852 -2.501 -4.728 1.00 89.38 105 ALA A CA 1
ATOM 849 C C . ALA A 1 105 ? 14.185 -3.903 -4.209 1.00 89.38 105 ALA A C 1
ATOM 851 O O . ALA A 1 105 ? 13.303 -4.641 -3.767 1.00 89.38 105 ALA A O 1
ATOM 852 N N . ILE A 1 106 ? 15.470 -4.250 -4.227 1.00 84.62 106 ILE A N 1
ATOM 853 C CA . ILE A 1 106 ? 16.026 -5.452 -3.609 1.00 84.62 106 ILE A CA 1
ATOM 854 C C . ILE A 1 106 ? 16.995 -5.034 -2.506 1.00 84.62 106 ILE A C 1
ATOM 856 O O . ILE A 1 106 ? 17.897 -4.221 -2.723 1.00 84.62 106 ILE A O 1
ATOM 860 N N . ASP A 1 107 ? 16.798 -5.618 -1.325 1.00 80.75 107 ASP A N 1
ATOM 861 C CA . ASP A 1 107 ? 17.686 -5.454 -0.179 1.00 80.75 107 ASP A CA 1
ATOM 862 C C . ASP A 1 107 ? 18.777 -6.531 -0.235 1.00 80.75 107 ASP A C 1
ATOM 864 O O . ASP A 1 107 ? 18.530 -7.703 0.054 1.00 80.75 107 ASP A O 1
ATOM 868 N N . ILE A 1 108 ? 19.978 -6.140 -0.665 1.00 78.75 108 ILE A N 1
ATOM 869 C CA . ILE A 1 108 ? 21.149 -7.021 -0.710 1.00 78.75 108 ILE A CA 1
ATOM 870 C C . ILE A 1 108 ? 22.006 -6.738 0.533 1.00 78.75 108 ILE A C 1
ATOM 872 O O . ILE A 1 108 ? 22.351 -5.572 0.769 1.00 78.75 108 ILE A O 1
ATOM 876 N N . PRO A 1 109 ? 22.394 -7.767 1.317 1.00 79.62 109 PRO A N 1
ATOM 877 C CA . PRO A 1 109 ? 23.151 -7.581 2.549 1.00 79.62 109 PRO A CA 1
ATOM 878 C C . PRO A 1 109 ? 24.369 -6.672 2.372 1.00 79.62 109 PRO A C 1
ATOM 880 O O . PRO A 1 109 ? 25.184 -6.874 1.476 1.00 79.62 109 PRO A O 1
ATOM 883 N N . ARG A 1 110 ? 24.512 -5.703 3.285 1.00 79.25 110 ARG A N 1
ATOM 884 C CA . ARG A 1 110 ? 25.646 -4.761 3.345 1.00 79.25 110 ARG A CA 1
ATOM 885 C C . ARG A 1 110 ? 25.810 -3.878 2.099 1.00 79.25 110 ARG A C 1
ATOM 887 O O . ARG A 1 110 ? 26.904 -3.382 1.848 1.00 79.25 110 ARG A O 1
ATOM 894 N N . SER A 1 111 ? 24.740 -3.636 1.344 1.00 79.06 111 SER A N 1
ATOM 895 C CA . SER A 1 111 ? 24.757 -2.706 0.213 1.00 79.06 111 SER A CA 1
ATOM 896 C C . SER A 1 111 ? 23.507 -1.825 0.185 1.00 79.06 111 SER A C 1
ATOM 898 O O . SER A 1 111 ? 22.562 -2.045 0.942 1.00 79.06 111 SER A O 1
ATOM 900 N N . ARG A 1 112 ? 23.523 -0.772 -0.640 1.00 80.62 112 ARG A N 1
ATOM 901 C CA . ARG A 1 112 ? 22.340 0.076 -0.833 1.00 80.62 112 ARG A CA 1
ATOM 902 C C . ARG A 1 112 ? 21.261 -0.692 -1.608 1.00 80.62 112 ARG A C 1
ATOM 904 O O . ARG A 1 112 ? 21.608 -1.628 -2.319 1.00 80.62 112 ARG A O 1
ATOM 911 N N . PRO A 1 113 ? 19.980 -0.299 -1.507 1.00 82.75 113 PRO A N 1
ATOM 912 C CA . PRO A 1 113 ? 18.922 -0.917 -2.295 1.00 82.75 113 PRO A CA 1
ATOM 913 C C . PRO A 1 113 ? 19.250 -0.878 -3.789 1.00 82.75 113 PRO A C 1
ATOM 915 O O . PRO A 1 113 ? 19.589 0.181 -4.322 1.00 82.75 113 PRO A O 1
ATOM 918 N N . HIS A 1 114 ? 19.124 -2.022 -4.455 1.00 86.00 114 HIS A N 1
ATOM 919 C CA . HIS A 1 114 ? 19.331 -2.148 -5.900 1.00 86.00 114 HIS A CA 1
ATOM 920 C C . HIS A 1 114 ? 17.992 -2.243 -6.614 1.00 86.00 114 HIS A C 1
ATOM 922 O O . HIS A 1 114 ? 17.021 -2.750 -6.052 1.00 86.00 114 HIS A O 1
ATOM 928 N N . LYS A 1 115 ? 17.932 -1.754 -7.853 1.00 90.00 115 LYS A N 1
ATOM 929 C CA . LYS A 1 115 ? 16.746 -1.866 -8.701 1.00 90.00 115 LYS A CA 1
ATOM 930 C C . LYS A 1 115 ? 16.863 -3.116 -9.569 1.00 90.00 115 LYS A C 1
ATOM 932 O O . LYS A 1 115 ? 17.842 -3.257 -10.291 1.00 90.00 115 LYS A O 1
ATOM 937 N N . ASN A 1 116 ? 15.862 -3.984 -9.513 1.00 89.75 116 ASN A N 1
ATOM 938 C CA . ASN A 1 116 ? 15.704 -5.108 -10.430 1.00 89.75 116 ASN A CA 1
ATOM 939 C C . ASN A 1 116 ? 14.311 -5.013 -11.057 1.00 89.75 116 ASN A C 1
ATOM 941 O O . ASN A 1 116 ? 13.322 -5.060 -10.329 1.00 89.75 116 ASN A O 1
ATOM 945 N N . GLU A 1 117 ? 14.240 -4.823 -12.372 1.00 89.38 117 GLU A N 1
ATOM 946 C CA . GLU A 1 117 ? 12.973 -4.716 -13.113 1.00 89.38 117 GLU A CA 1
ATOM 947 C C . GLU A 1 117 ? 12.412 -6.084 -13.516 1.00 89.38 117 GLU A C 1
ATOM 949 O O . GLU A 1 117 ? 11.202 -6.215 -13.668 1.00 89.38 117 GLU A O 1
ATOM 954 N N . ASP A 1 118 ? 13.270 -7.103 -13.599 1.00 88.19 118 ASP A N 1
ATOM 955 C CA . ASP A 1 118 ? 12.911 -8.458 -14.030 1.00 88.19 118 ASP A CA 1
ATOM 956 C C . ASP A 1 118 ? 12.300 -9.300 -12.903 1.00 88.19 118 ASP A C 1
ATOM 958 O O . ASP A 1 118 ? 11.840 -10.421 -13.123 1.00 88.19 118 ASP A O 1
ATOM 962 N N . ARG A 1 119 ? 12.309 -8.791 -11.664 1.00 85.00 119 ARG A N 1
ATOM 963 C CA . ARG A 1 119 ? 11.688 -9.493 -10.538 1.00 85.00 119 ARG A CA 1
ATOM 964 C C . ARG A 1 119 ? 10.171 -9.512 -10.684 1.00 85.00 119 ARG A C 1
ATOM 966 O O . ARG A 1 119 ? 9.550 -8.541 -11.112 1.00 85.00 119 ARG A O 1
ATOM 973 N N . GLU A 1 120 ? 9.566 -10.571 -10.168 1.00 86.50 120 GLU A N 1
ATOM 974 C CA . GLU A 1 120 ? 8.127 -10.597 -9.957 1.00 86.50 120 GLU A CA 1
ATOM 975 C C . GLU A 1 120 ? 7.730 -9.556 -8.896 1.00 86.50 120 GLU A C 1
ATOM 977 O O . GLU A 1 120 ? 8.389 -9.397 -7.853 1.00 86.50 120 GLU A O 1
ATOM 982 N N . ILE A 1 121 ? 6.671 -8.805 -9.204 1.00 89.94 121 ILE A N 1
ATOM 983 C CA . ILE A 1 121 ? 6.107 -7.784 -8.328 1.00 89.94 121 ILE A CA 1
ATOM 984 C C . ILE A 1 121 ? 4.709 -8.214 -7.919 1.00 89.94 121 ILE A C 1
ATOM 986 O O . ILE A 1 121 ? 3.801 -8.298 -8.747 1.00 89.94 121 ILE A O 1
ATOM 990 N N . ASP A 1 122 ? 4.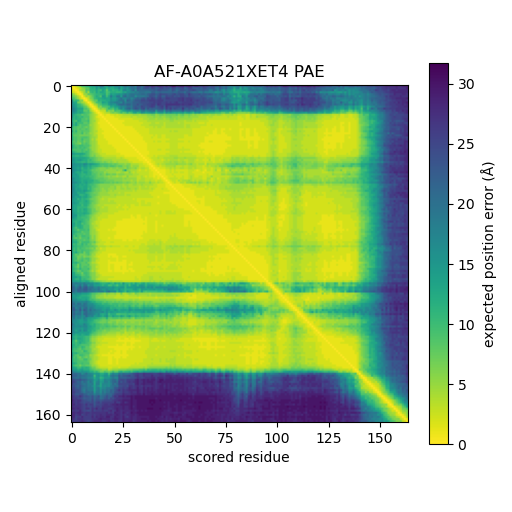541 -8.413 -6.618 1.00 90.94 122 ASP A N 1
ATOM 991 C CA . ASP A 1 122 ? 3.248 -8.716 -6.031 1.00 90.94 122 ASP A CA 1
ATOM 992 C C . ASP A 1 122 ? 2.312 -7.505 -6.138 1.00 90.94 122 ASP A C 1
ATOM 994 O O . ASP A 1 122 ? 2.713 -6.351 -5.940 1.00 90.94 122 ASP A O 1
ATOM 998 N N . SER A 1 123 ? 1.027 -7.762 -6.372 1.00 94.06 123 SER A N 1
ATOM 999 C CA . SER A 1 123 ? 0.008 -6.717 -6.350 1.00 94.06 123 SER A CA 1
ATOM 1000 C C . SER A 1 123 ? -0.164 -6.140 -4.933 1.00 94.06 123 SER A C 1
ATOM 1002 O O . SER A 1 123 ? -0.437 -6.886 -3.986 1.00 94.06 123 SER A O 1
ATOM 1004 N N . PRO A 1 124 ? -0.093 -4.802 -4.752 1.00 96.31 124 PRO A N 1
ATOM 1005 C CA . PRO A 1 124 ? -0.486 -4.164 -3.497 1.00 96.31 124 PRO A CA 1
ATOM 1006 C C . PRO A 1 124 ? -1.872 -4.558 -2.972 1.00 96.31 124 PRO A C 1
ATOM 1008 O O . PRO A 1 124 ? -2.046 -4.642 -1.757 1.00 96.31 124 PRO A O 1
ATOM 1011 N N . PHE A 1 125 ? -2.853 -4.769 -3.855 1.00 97.06 125 PHE A N 1
ATOM 1012 C CA . PHE A 1 125 ? -4.207 -5.171 -3.463 1.00 97.06 125 PHE A CA 1
ATOM 1013 C C . PHE A 1 125 ? -4.223 -6.584 -2.868 1.00 97.06 125 PHE A C 1
ATOM 1015 O O . PHE A 1 125 ? -4.734 -6.761 -1.760 1.00 97.06 125 PHE A O 1
ATOM 1022 N N . ASP A 1 126 ? -3.560 -7.542 -3.518 1.00 95.25 126 ASP A N 1
ATOM 1023 C CA . ASP A 1 126 ? -3.475 -8.930 -3.042 1.00 95.25 126 ASP A CA 1
ATOM 1024 C C . ASP A 1 126 ? -2.739 -9.032 -1.696 1.00 95.25 126 ASP A C 1
ATOM 1026 O O . ASP A 1 126 ? -3.111 -9.801 -0.805 1.00 95.25 126 ASP A O 1
ATOM 1030 N N . LEU A 1 127 ? -1.707 -8.205 -1.499 1.00 94.88 127 LEU A N 1
ATOM 1031 C CA . LEU A 1 127 ? -0.929 -8.196 -0.261 1.00 94.88 127 LEU A CA 1
ATOM 1032 C C . LEU A 1 127 ? -1.590 -7.437 0.896 1.00 94.88 127 LEU A C 1
ATOM 1034 O O . LEU A 1 127 ? -1.199 -7.646 2.052 1.00 94.88 127 LEU A O 1
ATOM 1038 N N . TRP A 1 128 ? -2.554 -6.554 0.625 1.00 96.44 128 TRP A N 1
ATOM 1039 C CA . TRP A 1 128 ? -3.062 -5.585 1.598 1.00 96.44 128 TRP A CA 1
ATOM 1040 C C . TRP A 1 128 ? -3.580 -6.237 2.881 1.00 96.44 128 TRP A C 1
ATOM 1042 O O . TRP A 1 128 ? -3.048 -5.972 3.960 1.00 96.44 128 TRP A O 1
ATOM 1052 N N . ASN A 1 129 ? -4.566 -7.134 2.785 1.00 96.44 129 ASN A N 1
ATOM 1053 C CA . ASN A 1 129 ? -5.199 -7.739 3.964 1.00 96.44 129 ASN A CA 1
ATOM 1054 C C . ASN A 1 129 ? -4.208 -8.569 4.790 1.00 96.44 129 ASN A C 1
ATOM 1056 O O . ASN A 1 129 ? -4.218 -8.526 6.027 1.00 96.44 129 ASN A O 1
ATOM 1060 N N . ARG A 1 130 ? -3.300 -9.281 4.112 1.00 94.06 130 ARG A N 1
ATOM 1061 C CA . ARG A 1 130 ? -2.233 -10.049 4.761 1.00 94.06 130 ARG A CA 1
ATOM 1062 C C . ARG A 1 130 ? -1.298 -9.125 5.537 1.00 94.06 130 ARG A C 1
ATOM 1064 O O . ARG A 1 130 ? -1.021 -9.385 6.709 1.00 94.06 130 ARG A O 1
ATOM 1071 N N . ARG A 1 131 ? -0.818 -8.044 4.914 1.00 93.44 131 ARG A N 1
ATOM 1072 C CA . ARG A 1 131 ? 0.107 -7.101 5.560 1.00 93.44 131 ARG A CA 1
ATOM 1073 C C . ARG A 1 131 ? -0.568 -6.337 6.693 1.00 93.44 131 ARG A C 1
ATOM 1075 O O . ARG A 1 131 ? 0.025 -6.192 7.758 1.00 93.44 131 ARG A O 1
ATOM 1082 N N . PHE A 1 132 ? -1.810 -5.910 6.496 1.00 95.31 132 PHE A N 1
ATOM 1083 C CA . PHE A 1 132 ? -2.596 -5.237 7.520 1.00 95.31 132 PHE A CA 1
ATOM 1084 C C . PHE A 1 132 ? -2.770 -6.125 8.756 1.00 95.31 132 PHE A C 1
ATOM 1086 O O . PHE A 1 132 ? -2.487 -5.697 9.872 1.00 95.31 132 PHE A O 1
ATOM 1093 N N . THR A 1 133 ? -3.125 -7.398 8.559 1.00 93.56 133 THR A N 1
ATOM 1094 C CA . THR A 1 133 ? -3.230 -8.381 9.648 1.00 93.56 133 THR A CA 1
ATOM 1095 C C . THR A 1 133 ? -1.901 -8.561 10.385 1.00 93.56 133 THR A C 1
ATOM 1097 O O . THR A 1 133 ? -1.878 -8.591 11.612 1.00 93.56 133 THR A O 1
ATOM 1100 N N . GLN A 1 134 ? -0.775 -8.624 9.665 1.00 92.12 134 GLN A N 1
ATOM 1101 C CA . GLN A 1 134 ? 0.550 -8.701 10.292 1.00 92.12 134 GLN A CA 1
ATOM 1102 C C . GLN A 1 134 ? 0.870 -7.474 11.149 1.00 92.12 134 GLN A C 1
ATOM 1104 O O . GLN A 1 134 ? 1.471 -7.626 12.209 1.00 92.12 134 GLN A O 1
ATOM 1109 N N . VAL A 1 135 ? 0.485 -6.275 10.702 1.00 92.44 135 VAL A N 1
ATOM 1110 C CA . VAL A 1 135 ? 0.652 -5.049 11.492 1.00 92.44 135 VAL A CA 1
ATOM 1111 C C . VAL A 1 135 ? -0.220 -5.104 12.738 1.00 92.44 135 VAL A C 1
ATOM 1113 O O . VAL A 1 135 ? 0.317 -4.948 13.827 1.00 92.44 135 VAL A O 1
ATOM 1116 N N . VAL A 1 136 ? -1.515 -5.408 12.605 1.00 91.62 136 VAL A N 1
ATOM 1117 C CA . VAL A 1 136 ? -2.447 -5.520 13.742 1.00 91.62 136 VAL A CA 1
ATOM 1118 C C . VAL A 1 136 ? -1.943 -6.517 14.787 1.00 91.62 136 VAL A C 1
ATOM 1120 O O . VAL A 1 136 ? -1.919 -6.190 15.968 1.00 91.62 136 VAL A O 1
ATOM 1123 N N . ASN A 1 137 ? -1.457 -7.686 14.364 1.00 89.12 137 ASN A N 1
ATOM 1124 C CA . ASN A 1 137 ? -0.924 -8.710 15.270 1.00 89.12 137 ASN A CA 1
ATOM 1125 C C . ASN A 1 137 ? 0.354 -8.276 16.009 1.00 89.12 137 ASN A C 1
ATOM 1127 O O . ASN A 1 137 ? 0.709 -8.878 17.018 1.00 89.12 137 ASN A O 1
ATOM 1131 N N . ARG A 1 138 ? 1.073 -7.272 15.494 1.00 87.38 138 ARG A N 1
ATOM 1132 C CA . ARG A 1 138 ? 2.302 -6.727 16.092 1.00 87.38 138 ARG A CA 1
ATOM 1133 C C . ARG A 1 138 ? 2.068 -5.440 16.871 1.00 87.38 138 ARG A C 1
ATOM 1135 O O . ARG A 1 138 ? 2.992 -4.969 17.532 1.00 87.38 138 ARG A O 1
ATOM 1142 N N . LEU A 1 139 ? 0.880 -4.843 16.770 1.00 82.00 139 LEU A N 1
ATOM 1143 C CA . LEU A 1 139 ? 0.574 -3.649 17.537 1.00 82.00 139 LEU A CA 1
ATOM 1144 C C . LEU A 1 139 ? 0.609 -4.009 19.026 1.00 82.00 139 LEU A C 1
ATOM 1146 O O . LEU A 1 139 ? 0.009 -5.008 19.433 1.00 82.00 139 LEU A O 1
ATOM 1150 N N . PRO A 1 140 ? 1.253 -3.185 19.864 1.00 70.00 140 PRO A N 1
ATOM 1151 C CA . PRO A 1 140 ? 1.225 -3.347 21.306 1.00 70.00 140 PRO A CA 1
ATOM 1152 C C . PRO A 1 140 ? -0.131 -2.863 21.842 1.00 70.00 140 PRO A C 1
ATOM 1154 O O . PRO A 1 140 ? -0.179 -1.982 22.696 1.00 70.00 140 PRO A O 1
ATOM 1157 N N . LEU A 1 141 ? -1.241 -3.421 21.339 1.00 60.38 141 LEU A N 1
ATOM 1158 C CA . LEU A 1 141 ? -2.610 -3.071 21.747 1.00 60.38 141 LEU A CA 1
ATOM 1159 C C . LEU A 1 141 ? -2.835 -3.295 23.255 1.00 60.38 141 LEU A C 1
ATOM 1161 O O . LEU A 1 141 ? -3.784 -2.769 23.820 1.00 60.38 141 LEU A O 1
ATOM 1165 N N . TYR A 1 142 ? -1.922 -4.012 23.917 1.00 51.75 142 TYR A N 1
ATOM 1166 C CA . TYR A 1 142 ? -1.964 -4.314 25.345 1.00 51.75 142 TYR A CA 1
ATOM 1167 C C . TYR A 1 142 ? -1.037 -3.442 26.213 1.00 51.75 142 TYR A C 1
ATOM 1169 O O . TYR A 1 142 ? -1.319 -3.267 27.394 1.00 51.75 142 TYR A O 1
ATOM 1177 N N . ALA A 1 143 ? 0.044 -2.860 25.672 1.00 46.84 143 ALA A N 1
ATOM 1178 C CA . ALA A 1 143 ? 1.065 -2.195 26.500 1.00 46.84 143 ALA A CA 1
ATOM 1179 C C . ALA A 1 143 ? 0.903 -0.666 26.592 1.00 46.84 143 ALA A C 1
ATOM 1181 O O . ALA A 1 143 ? 1.240 -0.071 27.617 1.00 46.84 143 ALA A O 1
ATOM 1182 N N . SER A 1 144 ? 0.381 -0.008 25.551 1.00 44.47 144 SER A N 1
ATOM 1183 C CA . SER A 1 144 ? 0.251 1.459 25.535 1.00 44.47 144 SER A CA 1
ATOM 1184 C C . SER A 1 144 ? -0.986 1.970 26.280 1.00 44.47 144 SER A C 1
ATOM 1186 O O . SER A 1 144 ? -0.902 3.007 26.934 1.00 44.47 144 SER A O 1
ATOM 1188 N N . MET A 1 145 ? -2.108 1.239 26.260 1.00 46.66 145 MET A N 1
ATOM 1189 C CA . MET A 1 145 ? -3.315 1.612 27.018 1.00 46.66 145 MET A CA 1
ATOM 1190 C C . MET A 1 145 ? -3.174 1.353 28.519 1.00 46.66 145 MET A C 1
ATOM 1192 O O . MET A 1 145 ? -3.653 2.162 29.307 1.00 46.66 145 MET A O 1
ATOM 1196 N N . ALA A 1 146 ? -2.458 0.299 28.929 1.00 42.44 146 ALA A N 1
ATOM 1197 C CA . ALA A 1 146 ? -2.098 0.102 30.335 1.00 42.44 146 ALA A CA 1
ATOM 1198 C C . ALA A 1 146 ? -1.267 1.286 30.861 1.00 42.44 146 ALA A C 1
ATOM 1200 O O . ALA A 1 146 ? -1.517 1.779 31.954 1.00 42.44 146 ALA A O 1
ATOM 1201 N N . ARG A 1 147 ? -0.346 1.824 30.048 1.00 39.88 147 ARG A N 1
ATOM 1202 C CA . ARG A 1 147 ? 0.384 3.060 30.372 1.00 39.88 147 ARG A CA 1
ATOM 1203 C C . ARG A 1 147 ? -0.511 4.299 30.404 1.00 39.88 147 ARG A C 1
ATOM 1205 O O . ARG A 1 147 ? -0.368 5.098 31.316 1.00 39.88 147 ARG A O 1
ATOM 1212 N N . ALA A 1 148 ? -1.436 4.457 29.458 1.00 44.97 148 ALA A N 1
ATOM 1213 C CA . ALA A 1 148 ? -2.349 5.605 29.433 1.00 44.97 148 ALA A CA 1
ATOM 1214 C C . ALA A 1 148 ? -3.336 5.616 30.619 1.00 44.97 148 ALA A C 1
ATOM 1216 O O . ALA A 1 148 ? -3.674 6.683 31.120 1.00 44.97 148 ALA A O 1
ATOM 1217 N N . LEU A 1 149 ? -3.756 4.442 31.103 1.00 45.84 149 LEU A N 1
ATOM 1218 C CA . LEU A 1 149 ? -4.586 4.304 32.306 1.00 45.84 149 LEU A CA 1
ATOM 1219 C C . LEU A 1 149 ? -3.787 4.494 33.606 1.00 45.84 149 LEU A C 1
ATOM 1221 O O . LEU A 1 149 ? -4.328 5.024 34.568 1.00 45.84 1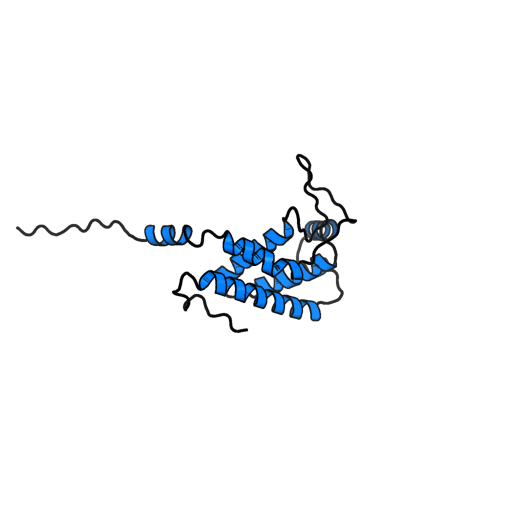49 LEU A O 1
ATOM 1225 N N . LEU A 1 150 ? -2.503 4.124 33.633 1.00 45.34 150 LEU A N 1
ATOM 1226 C CA . LEU A 1 150 ? -1.631 4.316 34.801 1.00 45.34 150 LEU A CA 1
ATOM 1227 C C . LEU A 1 150 ? -1.068 5.742 34.937 1.00 45.34 150 LEU A C 1
ATOM 1229 O O . LEU A 1 150 ? -0.549 6.077 35.995 1.00 45.34 150 LEU A O 1
ATOM 1233 N N . ILE A 1 151 ? -1.162 6.583 33.901 1.00 47.72 151 ILE A N 1
ATOM 1234 C CA . ILE A 1 151 ? -0.717 7.991 33.948 1.00 47.72 151 ILE A CA 1
ATOM 1235 C C . ILE A 1 151 ? -1.835 8.937 34.434 1.00 47.72 151 ILE A C 1
ATOM 1237 O O . ILE A 1 151 ? -1.538 10.039 34.876 1.00 47.72 151 ILE A O 1
ATOM 1241 N N . ASN A 1 152 ? -3.102 8.500 34.438 1.00 41.25 152 ASN A N 1
ATOM 1242 C CA . ASN A 1 152 ? -4.242 9.299 34.920 1.00 41.25 152 ASN A CA 1
ATOM 1243 C C . ASN A 1 152 ? -4.696 8.957 36.353 1.00 41.25 152 ASN A C 1
ATOM 1245 O O . ASN A 1 152 ? -5.771 9.384 36.770 1.00 41.25 152 ASN A O 1
ATOM 1249 N N . VAL A 1 153 ? -3.902 8.203 37.120 1.00 43.12 153 VAL A N 1
ATOM 1250 C CA . VAL A 1 153 ? -4.099 8.106 38.572 1.00 43.12 153 VAL A CA 1
ATOM 1251 C C . VAL A 1 153 ? -3.203 9.155 39.215 1.00 43.12 153 VAL A C 1
ATOM 1253 O O . VAL A 1 153 ? -2.025 8.908 39.460 1.00 43.12 153 VAL A O 1
ATOM 1256 N N . ASP A 1 154 ? -3.763 10.341 39.445 1.00 38.12 154 ASP A N 1
ATOM 1257 C CA . ASP A 1 154 ? -3.162 11.344 40.322 1.00 38.12 154 ASP A CA 1
ATOM 1258 C C . ASP A 1 154 ? -2.864 10.690 41.684 1.00 38.12 154 ASP A C 1
ATOM 1260 O O . ASP A 1 154 ? -3.793 10.210 42.344 1.00 38.12 154 ASP A O 1
ATOM 1264 N N . PRO A 1 155 ? -1.610 10.667 42.168 1.00 44.12 155 PRO A N 1
ATOM 1265 C CA . PRO A 1 155 ? -1.341 10.352 43.555 1.00 44.12 155 PRO A CA 1
ATOM 1266 C C . PRO A 1 155 ? -1.637 11.615 44.364 1.00 44.12 155 PRO A C 1
ATOM 1268 O O . PRO A 1 155 ? -0.726 12.276 44.855 1.00 44.12 155 PRO A O 1
ATOM 1271 N N . THR A 1 156 ? -2.908 12.002 44.489 1.00 45.16 156 THR A N 1
ATOM 1272 C CA . THR A 1 156 ? -3.265 12.970 45.524 1.00 45.16 156 THR A CA 1
ATOM 1273 C C . THR A 1 156 ? -3.128 12.243 46.862 1.00 45.16 156 THR A C 1
ATOM 1275 O O . THR A 1 156 ? -3.861 11.278 47.097 1.00 45.16 156 THR A O 1
ATOM 1278 N N . PRO A 1 157 ? -2.214 12.638 47.767 1.00 40.62 157 PRO A N 1
ATOM 1279 C CA . PRO A 1 157 ? -2.244 12.107 49.114 1.00 40.62 157 PRO A CA 1
ATOM 1280 C C . PRO A 1 157 ? -3.510 12.660 49.764 1.00 40.62 157 PRO A C 1
ATOM 1282 O O . PRO A 1 157 ? -3.616 13.856 50.041 1.00 40.62 157 PRO A O 1
ATOM 1285 N N . CYS A 1 158 ? -4.494 11.786 49.961 1.00 37.56 158 CYS A N 1
ATOM 1286 C CA . CYS A 1 158 ? -5.669 12.066 50.765 1.00 37.56 158 CYS A CA 1
ATOM 1287 C C . CYS A 1 158 ? -5.183 12.385 52.186 1.00 37.56 158 CYS A C 1
ATOM 1289 O O . CYS A 1 158 ? -4.932 11.486 52.987 1.00 37.56 158 CYS A O 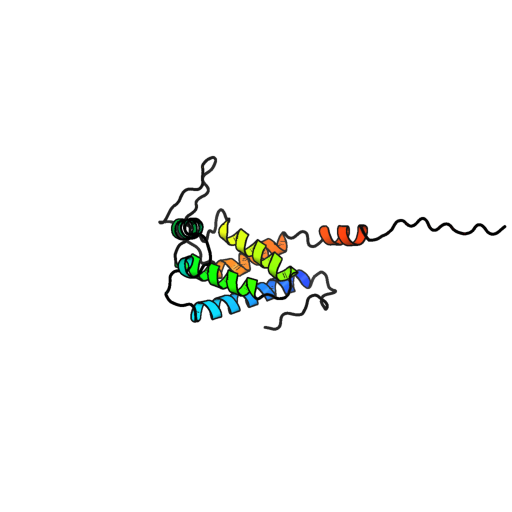1
ATOM 1291 N N . LYS A 1 159 ? -4.980 13.672 52.492 1.00 45.84 159 LYS A N 1
ATOM 1292 C CA . LYS A 1 159 ? -4.837 14.139 53.869 1.00 45.84 159 LYS A CA 1
ATOM 1293 C C . LYS A 1 159 ? -6.189 13.917 54.535 1.00 45.84 159 LYS A C 1
ATOM 1295 O O . LYS A 1 159 ? -7.118 14.691 54.327 1.00 45.84 159 LYS A O 1
ATOM 1300 N N . LEU A 1 160 ? -6.298 12.830 55.290 1.00 41.84 160 LEU A N 1
ATOM 1301 C CA . LEU A 1 160 ? -7.374 12.660 56.255 1.00 41.84 160 LEU A CA 1
ATOM 1302 C C . LEU A 1 160 ? -7.269 13.806 57.277 1.00 41.84 160 LEU A C 1
ATOM 1304 O O . LEU A 1 160 ? -6.171 14.038 57.794 1.00 41.84 160 LEU A O 1
ATOM 1308 N N . PRO A 1 161 ? -8.353 14.543 57.568 1.00 39.44 161 PRO A N 1
ATOM 1309 C CA . PRO A 1 161 ? -8.369 15.415 58.728 1.00 39.44 161 PRO A CA 1
ATOM 1310 C C . PRO A 1 161 ? -8.295 14.530 59.975 1.00 39.44 161 PRO A C 1
ATOM 1312 O O . PRO A 1 161 ? -9.180 13.712 60.220 1.00 39.44 161 PRO A O 1
ATOM 1315 N N . MET A 1 162 ? -7.212 14.674 60.737 1.00 38.56 162 MET A N 1
ATOM 1316 C CA . MET A 1 162 ? -7.148 14.177 62.107 1.00 38.56 162 MET A CA 1
ATOM 1317 C C . MET A 1 162 ? -8.170 14.980 62.914 1.00 38.56 162 MET A C 1
ATOM 1319 O O . MET A 1 162 ? -8.047 16.199 63.034 1.00 38.56 162 MET A O 1
ATOM 1323 N N . VAL A 1 163 ? -9.210 14.293 63.374 1.00 48.16 163 VAL A N 1
ATOM 1324 C CA . VAL A 1 163 ? -10.151 14.789 64.375 1.00 48.16 163 VAL A CA 1
ATOM 1325 C C . VAL A 1 163 ? -9.592 14.386 65.739 1.00 48.16 163 VAL A C 1
ATOM 1327 O O . VAL A 1 163 ? -9.349 13.199 65.953 1.00 48.16 163 VAL A O 1
ATOM 1330 N N . GLU A 1 164 ? -9.430 15.416 66.575 1.00 41.53 164 GLU A N 1
ATOM 1331 C CA . GLU A 1 164 ? -9.062 15.471 68.008 1.00 41.53 164 GLU A CA 1
ATOM 1332 C C . GLU A 1 164 ? -7.612 15.160 68.415 1.00 41.53 164 GLU A C 1
ATOM 1334 O O . GLU A 1 164 ? -7.140 14.008 68.300 1.00 41.53 164 GLU A O 1
#

Foldseek 3Di:
DDQDDPVVCPDPVCVLVSLLVVLVVLLVQLVVCLVVPDPDQLLVVDPDDVVVSVVCVQWADRQQSSSLVSSVVSLVPDPDVVSSVLSVVLSVCQPPPAPQHRTQWHDDPPDDTDGDPPDDHDHCSVCRSVSSSVSSVPPPSPPVVVVVVVVPPPPPPPPDPDDD

Mean predicted aligned error: 10.16 Å

Sequence (164 aa):
MYVPKHNQLEDRTALPAYMRAYSFAALARAEEIRANLPRTSVPKMLGSSEEEKRFIRYWLPDNAQRQLYCLRQAIRKESEPMLRNVAWAAFSALIIAKATSVSYAIDIPRSRPHKNEDREIDSPFDLWNRRFTQVVNRLPLYASMARALLINVDPTPCKLPMVE

Solvent-accessible surface area (backbone atoms only — not comparable to full-atom values): 9878 Å² total; per-residue (Å²): 136,90,78,80,62,74,95,75,57,88,50,83,77,50,51,66,53,51,56,50,56,44,43,55,53,39,48,54,48,13,50,57,45,52,76,71,51,72,93,65,61,57,57,77,75,43,98,61,55,72,65,58,35,48,49,47,65,71,40,30,50,73,67,34,45,47,45,50,49,20,42,52,55,33,45,69,67,46,80,54,65,69,63,31,52,54,47,50,54,23,54,51,52,45,64,70,32,81,79,74,23,37,36,30,64,40,80,46,90,98,57,73,75,40,82,42,84,89,56,87,64,51,54,48,71,78,45,40,57,62,44,37,49,54,44,61,76,64,50,61,80,71,60,58,55,56,49,59,60,64,68,71,61,76,87,70,81,79,78,72,81,85,80,131